Protein AF-A0A258C2M2-F1 (afdb_monomer_lite)

Foldseek 3Di:
DLLCQLPQKFKAFPVCRVVSSVVSSVVSVPDDLVVVLVSCDVAAEDEPPCNDDPDPDPYPPVGDMDMHHHHHYDHPVVSVVVNVLSVVLSVLVCCVPPPLPVPFDPVDPVSVVVSVVVVVVSVVSVVVVVVVVVVVSVVSVVVVVVD

Secondary structure (DSSP, 8-state):
-HHHHHHSEEEEEGGGHHHHHHHHHHHHHH--HHHHHHHIIIIIEEETT-----------TTS-EEEEE--EEE-HHHHHHHHHHHHHHHHHHHHHHHTHHHHS-TTSHHHHHHHHHHHHHHHHHHHHHHHHHHHHHHHHHHHTT--

Structure (mmCIF, N/CA/C/O backbone):
data_AF-A0A258C2M2-F1
#
_entry.id   AF-A0A258C2M2-F1
#
loop_
_atom_site.group_PDB
_atom_site.id
_atom_site.type_symbol
_atom_site.label_atom_id
_atom_site.label_alt_id
_atom_site.label_comp_id
_atom_site.label_asym_id
_atom_site.label_entity_id
_atom_site.label_seq_id
_atom_site.pdbx_PDB_ins_code
_atom_site.Cartn_x
_atom_site.Cartn_y
_atom_site.Cartn_z
_atom_site.occupancy
_atom_site.B_iso_or_equiv
_atom_site.auth_seq_id
_atom_site.auth_comp_id
_atom_site.auth_asym_id
_atom_site.auth_atom_id
_atom_site.pdbx_PDB_model_num
ATOM 1 N N . MET A 1 1 ? -1.028 0.069 -4.564 1.00 90.38 1 MET A N 1
ATOM 2 C CA . MET A 1 1 ? -0.014 -0.961 -4.207 1.00 90.38 1 MET A CA 1
ATOM 3 C C . MET A 1 1 ? 0.069 -2.144 -5.185 1.00 90.38 1 MET A C 1
ATOM 5 O O . MET A 1 1 ? 1.050 -2.166 -5.908 1.00 90.38 1 MET A O 1
ATOM 9 N N . LYS A 1 2 ? -0.885 -3.098 -5.274 1.00 93.62 2 LYS A N 1
ATOM 10 C CA . LYS A 1 2 ? -0.744 -4.306 -6.143 1.00 93.62 2 LYS A CA 1
ATOM 11 C C . LYS A 1 2 ? -0.315 -4.002 -7.590 1.00 93.62 2 LYS A C 1
ATOM 13 O O . LYS A 1 2 ? 0.662 -4.572 -8.061 1.00 93.62 2 LYS A O 1
ATOM 18 N N . ALA A 1 3 ? -0.970 -3.036 -8.240 1.00 91.81 3 ALA A N 1
ATOM 19 C CA . ALA A 1 3 ? -0.608 -2.576 -9.586 1.00 91.81 3 ALA A CA 1
ATOM 20 C C . ALA A 1 3 ? 0.836 -2.041 -9.694 1.00 91.81 3 ALA A C 1
ATOM 22 O O . ALA A 1 3 ? 1.481 -2.253 -10.712 1.00 91.81 3 ALA A O 1
ATOM 23 N N . ILE A 1 4 ? 1.366 -1.406 -8.640 1.00 92.88 4 ILE A N 1
ATOM 24 C CA . ILE A 1 4 ? 2.755 -0.921 -8.601 1.00 92.88 4 ILE A CA 1
ATOM 25 C C . ILE A 1 4 ? 3.713 -2.115 -8.615 1.00 92.88 4 ILE A C 1
ATOM 27 O O . ILE A 1 4 ? 4.555 -2.229 -9.498 1.00 92.88 4 ILE A O 1
ATOM 31 N N . VAL A 1 5 ? 3.543 -3.070 -7.695 1.00 92.88 5 VAL A N 1
ATOM 32 C CA . VAL A 1 5 ? 4.398 -4.271 -7.609 1.00 92.88 5 VAL A CA 1
ATOM 33 C C . VAL A 1 5 ? 4.355 -5.092 -8.913 1.00 92.88 5 VAL A C 1
ATOM 35 O O . VAL A 1 5 ? 5.397 -5.545 -9.397 1.00 92.88 5 VAL A O 1
ATOM 38 N N . ALA A 1 6 ? 3.180 -5.200 -9.539 1.00 92.75 6 ALA A N 1
ATOM 39 C CA . ALA A 1 6 ? 2.989 -5.910 -10.803 1.00 92.75 6 ALA A CA 1
ATOM 40 C C . ALA A 1 6 ? 3.587 -5.211 -12.043 1.00 92.75 6 ALA A C 1
ATOM 42 O O . ALA A 1 6 ? 3.854 -5.895 -13.031 1.00 92.75 6 ALA A O 1
ATOM 43 N N . HIS A 1 7 ? 3.756 -3.879 -12.043 1.00 90.50 7 HIS A N 1
ATOM 44 C CA . HIS A 1 7 ? 4.045 -3.107 -13.269 1.00 90.50 7 HIS A CA 1
ATOM 45 C C . HIS A 1 7 ? 5.255 -2.171 -13.218 1.00 90.50 7 HIS A C 1
ATOM 47 O O . HIS A 1 7 ? 5.649 -1.678 -14.272 1.00 90.50 7 HIS A O 1
ATOM 53 N N . HIS A 1 8 ? 5.858 -1.932 -12.053 1.00 89.44 8 HIS A N 1
ATOM 54 C CA . HIS A 1 8 ? 7.061 -1.098 -11.962 1.00 89.44 8 HIS A CA 1
ATOM 55 C C . HIS A 1 8 ? 8.282 -1.711 -12.660 1.00 89.44 8 HIS A C 1
ATOM 57 O O . HIS A 1 8 ? 9.219 -0.989 -12.966 1.00 89.44 8 HIS A O 1
ATOM 63 N N . GLU A 1 9 ? 8.306 -3.026 -12.893 1.00 89.81 9 GLU A N 1
ATOM 64 C CA . GLU A 1 9 ? 9.392 -3.692 -13.608 1.00 89.81 9 GLU A CA 1
ATOM 65 C C . GLU A 1 9 ? 8.860 -4.819 -14.496 1.00 89.81 9 GLU A C 1
ATOM 67 O O . GLU A 1 9 ? 8.048 -5.636 -14.059 1.00 89.81 9 GLU A O 1
ATOM 72 N N . ILE A 1 10 ? 9.340 -4.872 -15.738 1.00 89.25 10 ILE A N 1
ATOM 73 C CA . ILE A 1 10 ? 9.170 -5.985 -16.678 1.00 89.25 10 ILE A CA 1
ATOM 74 C C . ILE A 1 10 ? 10.525 -6.184 -17.373 1.00 89.25 10 ILE A C 1
ATOM 76 O O . ILE A 1 10 ? 11.139 -5.210 -17.800 1.00 89.25 10 ILE A O 1
ATOM 80 N N . SER A 1 11 ? 10.995 -7.428 -17.459 1.00 89.00 11 SER A N 1
ATOM 81 C CA . SER A 1 11 ? 12.281 -7.830 -18.052 1.00 89.00 11 SER A CA 1
ATOM 82 C C . SER A 1 11 ? 12.058 -9.147 -18.802 1.00 89.00 11 SER A C 1
ATOM 84 O O . SER A 1 11 ? 11.391 -10.027 -18.251 1.00 89.00 11 SER A O 1
ATOM 86 N N . GLY A 1 12 ? 12.552 -9.292 -20.035 1.00 87.62 12 GLY A N 1
ATOM 87 C CA . GLY A 1 12 ? 12.559 -10.581 -20.742 1.00 87.62 12 GLY A CA 1
ATOM 88 C C . GLY A 1 12 ? 12.488 -10.530 -22.279 1.00 87.62 12 GLY A C 1
ATOM 89 O O . GLY A 1 12 ? 12.383 -9.453 -22.873 1.00 87.62 12 GLY A O 1
ATOM 90 N N . PRO A 1 13 ? 12.520 -11.704 -22.941 1.00 88.94 13 PRO A N 1
ATOM 91 C CA . PRO A 1 13 ? 12.407 -11.837 -24.394 1.00 88.94 13 PRO A CA 1
ATOM 92 C C . PRO A 1 13 ? 11.092 -11.286 -24.952 1.00 88.94 13 PRO A C 1
ATOM 94 O O . PRO A 1 13 ? 10.017 -11.587 -24.427 1.00 88.94 13 PRO A O 1
ATOM 97 N N . ALA A 1 14 ? 11.161 -10.560 -26.071 1.00 86.75 14 ALA A N 1
ATOM 98 C CA . ALA A 1 14 ? 10.0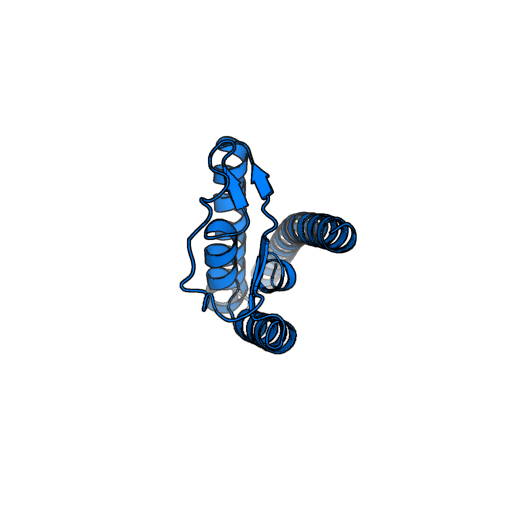42 -9.829 -26.676 1.00 86.75 14 ALA A CA 1
ATOM 99 C C . ALA A 1 14 ? 8.761 -10.666 -26.860 1.00 86.75 14 ALA A C 1
ATOM 101 O O . ALA A 1 14 ? 7.664 -10.204 -26.558 1.00 86.75 14 ALA A O 1
ATOM 102 N N . HIS A 1 15 ? 8.906 -11.924 -27.291 1.00 88.06 15 HIS A N 1
ATOM 103 C CA . HIS A 1 15 ? 7.800 -12.859 -27.531 1.00 88.06 15 HIS A CA 1
ATOM 104 C C . HIS A 1 15 ? 7.102 -13.360 -26.249 1.00 88.06 15 HIS A C 1
ATOM 106 O O . HIS A 1 15 ? 6.068 -14.015 -26.331 1.00 88.06 15 HIS A O 1
ATOM 112 N N . SER A 1 16 ? 7.677 -13.095 -25.071 1.00 90.19 16 SER A N 1
ATOM 113 C CA . SER A 1 16 ? 7.215 -13.595 -23.767 1.00 90.19 16 SER A CA 1
ATOM 114 C C . SER A 1 16 ? 6.762 -12.491 -22.802 1.00 90.19 16 SER A C 1
ATOM 116 O O . SER A 1 16 ? 6.139 -12.793 -21.784 1.00 90.19 16 SER A O 1
ATOM 118 N N . LEU A 1 17 ? 7.017 -11.214 -23.125 1.00 87.94 17 LEU A N 1
ATOM 119 C CA . LEU A 1 17 ? 6.741 -10.057 -22.257 1.00 87.94 17 LEU A CA 1
ATOM 120 C C . LEU A 1 17 ? 5.295 -10.002 -21.744 1.00 87.94 17 LEU A C 1
ATOM 122 O O . LEU A 1 17 ? 5.070 -9.667 -20.583 1.00 87.94 17 LEU A O 1
ATOM 126 N N . GLU A 1 18 ? 4.312 -10.341 -22.582 1.00 90.06 18 GLU A N 1
ATOM 127 C CA . GLU A 1 18 ? 2.899 -10.339 -22.184 1.00 90.06 18 GLU A CA 1
ATOM 128 C C . GLU A 1 18 ? 2.581 -11.449 -21.169 1.00 90.06 18 GLU A C 1
ATOM 130 O O . GLU A 1 18 ? 1.913 -11.188 -20.168 1.00 90.06 18 GLU A O 1
ATOM 135 N N . ALA A 1 19 ? 3.136 -12.651 -21.352 1.00 93.25 19 ALA A N 1
ATOM 136 C CA . ALA A 1 19 ? 2.995 -13.755 -20.403 1.00 93.25 19 ALA A CA 1
ATOM 137 C C . ALA A 1 19 ? 3.713 -13.460 -19.071 1.00 93.25 19 ALA A C 1
ATOM 139 O O . ALA A 1 19 ? 3.150 -13.689 -18.001 1.00 93.25 19 ALA A O 1
ATOM 140 N N . ILE A 1 20 ? 4.915 -12.871 -19.123 1.00 92.06 20 ILE A N 1
ATOM 141 C CA . ILE A 1 20 ? 5.658 -12.403 -17.940 1.00 92.06 20 ILE A CA 1
ATOM 142 C C . ILE A 1 20 ? 4.846 -11.337 -17.188 1.00 92.06 20 ILE A C 1
ATOM 144 O O . ILE A 1 20 ? 4.722 -11.388 -15.961 1.00 92.06 20 ILE A O 1
ATOM 148 N N . ARG A 1 21 ? 4.238 -10.388 -17.911 1.00 90.69 21 ARG A N 1
ATOM 149 C CA . ARG A 1 21 ? 3.369 -9.357 -17.329 1.00 90.69 21 ARG A CA 1
ATOM 150 C C . ARG A 1 21 ? 2.114 -9.959 -16.693 1.00 90.69 21 ARG A C 1
ATOM 152 O O . ARG A 1 21 ? 1.759 -9.543 -15.593 1.00 90.69 21 ARG A O 1
ATOM 159 N N . ALA A 1 22 ? 1.470 -10.932 -17.339 1.00 93.81 22 ALA A N 1
ATOM 160 C CA . ALA A 1 22 ? 0.313 -11.641 -16.791 1.00 93.81 22 ALA A CA 1
ATOM 161 C C . ALA A 1 22 ? 0.668 -12.380 -15.488 1.00 93.81 22 ALA A C 1
ATOM 163 O O . ALA A 1 22 ? 0.014 -12.166 -14.467 1.00 93.81 22 ALA A O 1
ATOM 164 N N . ALA A 1 23 ? 1.767 -13.141 -15.481 1.00 93.81 23 ALA A N 1
ATOM 165 C CA . ALA A 1 23 ? 2.256 -13.836 -14.291 1.00 93.81 23 ALA A CA 1
ATOM 166 C C . ALA A 1 23 ? 2.582 -12.871 -13.132 1.00 93.81 23 ALA A C 1
ATOM 168 O O . ALA A 1 23 ? 2.251 -13.156 -11.982 1.00 93.81 23 ALA A O 1
ATOM 169 N N . ARG A 1 24 ? 3.159 -11.689 -13.410 1.00 93.19 24 ARG A N 1
ATOM 170 C CA . ARG A 1 24 ? 3.402 -10.655 -12.381 1.00 93.19 24 ARG A CA 1
ATOM 171 C C . ARG A 1 24 ? 2.120 -10.013 -11.836 1.00 93.19 24 ARG A C 1
ATOM 173 O O . ARG A 1 24 ? 2.110 -9.607 -10.673 1.00 93.19 24 ARG A O 1
ATOM 180 N N . ILE A 1 25 ? 1.046 -9.925 -12.628 1.00 94.12 25 ILE A N 1
ATOM 181 C CA . ILE A 1 25 ? -0.280 -9.504 -12.136 1.00 94.12 25 ILE A CA 1
ATOM 182 C C . ILE A 1 25 ? -0.838 -10.559 -11.178 1.00 94.12 25 ILE A C 1
ATOM 184 O O . ILE A 1 25 ? -1.283 -10.207 -10.087 1.00 94.12 25 ILE A O 1
ATOM 188 N N . GLU A 1 26 ? -0.798 -11.835 -11.564 1.00 94.94 26 GLU A N 1
ATOM 189 C CA . GLU A 1 26 ? -1.333 -12.944 -10.770 1.00 94.94 26 GLU A CA 1
ATOM 190 C C . GLU A 1 26 ? -0.556 -13.143 -9.457 1.00 94.94 26 GLU A C 1
ATOM 192 O O . GLU A 1 26 ? -1.158 -13.209 -8.381 1.00 94.94 26 GLU A O 1
ATOM 197 N N . ASP A 1 27 ? 0.780 -13.111 -9.504 1.00 93.56 27 ASP A N 1
ATOM 198 C CA . ASP A 1 27 ? 1.633 -13.166 -8.314 1.00 93.56 27 ASP A CA 1
ATOM 199 C C . ASP A 1 27 ? 1.256 -12.063 -7.309 1.00 93.56 27 ASP A C 1
ATOM 201 O O . ASP A 1 27 ? 0.905 -12.358 -6.160 1.00 93.56 27 ASP A O 1
ATOM 205 N N . ALA A 1 28 ? 1.210 -10.804 -7.761 1.00 94.12 28 ALA A N 1
ATOM 206 C CA . ALA A 1 28 ? 0.811 -9.660 -6.943 1.00 94.12 28 ALA A CA 1
ATOM 207 C C . ALA A 1 28 ? -0.661 -9.726 -6.486 1.00 94.12 28 ALA A C 1
ATOM 209 O O . ALA A 1 28 ? -1.001 -9.203 -5.419 1.00 94.12 28 ALA A O 1
ATOM 210 N N . ALA A 1 29 ? -1.546 -10.379 -7.248 1.00 93.69 29 ALA A N 1
ATOM 211 C CA . ALA A 1 29 ? -2.938 -10.600 -6.866 1.00 93.69 29 ALA A CA 1
ATOM 212 C C . ALA A 1 29 ? -3.064 -11.548 -5.663 1.00 93.69 29 ALA A C 1
ATOM 214 O O . ALA A 1 29 ? -3.902 -11.290 -4.796 1.00 93.69 29 ALA A O 1
ATOM 215 N N . THR A 1 30 ? -2.203 -12.564 -5.542 1.00 94.62 30 THR A N 1
ATOM 216 C CA . THR A 1 30 ? -2.215 -13.509 -4.404 1.00 94.62 30 THR A CA 1
ATOM 217 C C . THR A 1 30 ? -1.569 -12.970 -3.121 1.00 94.62 30 THR A C 1
ATOM 219 O O . THR A 1 30 ? -1.871 -13.460 -2.033 1.00 94.62 30 THR A O 1
ATOM 222 N N . LYS A 1 31 ? -0.687 -11.963 -3.201 1.00 95.00 31 LYS A N 1
ATOM 223 C CA . LYS A 1 31 ? 0.103 -11.515 -2.039 1.00 95.00 31 LYS A CA 1
ATOM 224 C C . LYS A 1 31 ? -0.709 -10.793 -0.958 1.00 95.00 31 LYS A C 1
ATOM 226 O O . LYS A 1 31 ? -1.643 -10.032 -1.234 1.00 95.00 31 LYS A O 1
ATOM 231 N N . THR A 1 32 ? -0.266 -10.984 0.289 1.00 94.88 32 THR A N 1
ATOM 232 C CA . THR A 1 32 ? -0.726 -10.224 1.463 1.00 94.88 32 THR A CA 1
ATOM 233 C C . THR A 1 32 ? -0.203 -8.785 1.435 1.00 94.88 32 THR A C 1
ATOM 235 O O . THR A 1 32 ? 0.805 -8.498 0.787 1.00 94.88 32 THR A O 1
ATOM 238 N N . LEU A 1 33 ? -0.835 -7.883 2.194 1.00 93.56 33 LEU A N 1
ATOM 239 C CA . LEU A 1 33 ? -0.379 -6.494 2.314 1.00 93.56 33 LEU A CA 1
ATOM 240 C C . LEU A 1 33 ? 1.072 -6.395 2.824 1.00 93.56 33 LEU A C 1
ATOM 242 O O . LEU A 1 33 ? 1.855 -5.642 2.258 1.00 93.56 33 LEU A O 1
ATOM 246 N N . GLY A 1 34 ? 1.454 -7.194 3.827 1.00 94.88 34 GLY A N 1
ATOM 247 C CA . GLY A 1 34 ? 2.825 -7.204 4.355 1.00 94.88 34 GLY A CA 1
ATOM 248 C C . GLY A 1 34 ? 3.860 -7.665 3.325 1.00 94.88 34 GLY A C 1
ATOM 249 O O . GLY A 1 34 ? 4.919 -7.054 3.196 1.00 94.88 34 GLY A O 1
ATOM 250 N N . THR A 1 35 ? 3.530 -8.688 2.531 1.00 95.50 35 THR A N 1
ATOM 251 C CA . THR A 1 35 ? 4.382 -9.151 1.423 1.00 95.50 35 THR A CA 1
ATOM 252 C C . THR A 1 35 ? 4.546 -8.066 0.355 1.00 95.50 35 THR A C 1
ATOM 254 O O . THR A 1 35 ? 5.662 -7.817 -0.094 1.00 95.50 35 THR A O 1
ATO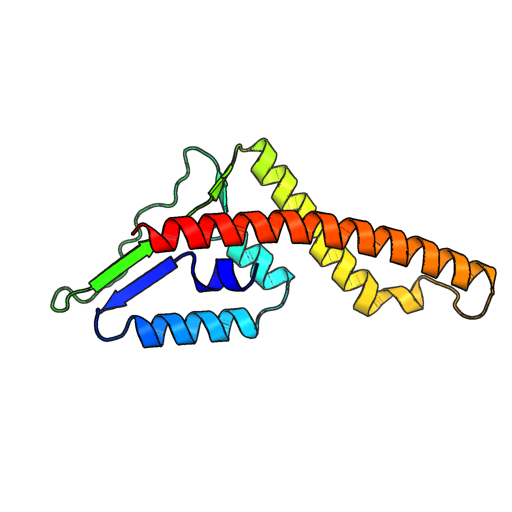M 257 N N . LEU A 1 36 ? 3.456 -7.382 -0.008 1.00 95.31 36 LEU A N 1
ATOM 258 C CA . LEU A 1 36 ? 3.473 -6.303 -0.998 1.00 95.31 36 LEU A CA 1
ATOM 259 C C . LEU A 1 36 ? 4.262 -5.081 -0.518 1.00 95.31 36 LEU A C 1
ATOM 261 O O . LEU A 1 36 ? 4.975 -4.494 -1.322 1.00 95.31 36 LEU A O 1
ATOM 265 N N . VAL A 1 37 ? 4.182 -4.716 0.768 1.00 94.94 37 VAL A N 1
ATOM 266 C CA . VAL A 1 37 ? 5.024 -3.662 1.367 1.00 94.94 37 VAL A CA 1
ATOM 267 C C . VAL A 1 37 ? 6.505 -4.049 1.292 1.00 94.94 37 VAL A C 1
ATOM 269 O O . VAL A 1 37 ? 7.324 -3.230 0.884 1.00 94.94 37 VAL A O 1
ATOM 272 N N . GLY A 1 38 ? 6.850 -5.305 1.597 1.00 93.81 38 GLY A N 1
ATOM 273 C CA . GLY A 1 38 ? 8.218 -5.813 1.442 1.00 93.81 38 GLY A CA 1
ATOM 274 C C . GLY A 1 38 ? 8.727 -5.742 -0.003 1.00 93.81 38 GLY A C 1
ATOM 275 O O . GLY A 1 38 ? 9.830 -5.259 -0.241 1.00 93.81 38 GLY A O 1
ATOM 276 N N . GLN A 1 39 ? 7.910 -6.152 -0.979 1.00 92.88 39 GLN A N 1
ATOM 277 C CA . GLN A 1 39 ? 8.241 -6.034 -2.406 1.00 92.88 39 GLN A CA 1
ATOM 278 C C . GLN A 1 39 ? 8.362 -4.565 -2.853 1.00 92.88 39 GLN A C 1
ATOM 280 O O . GLN A 1 39 ? 9.263 -4.232 -3.614 1.00 92.88 39 GLN A O 1
ATOM 285 N N . LEU A 1 40 ? 7.503 -3.672 -2.350 1.00 93.25 40 LEU A N 1
ATOM 286 C CA . LEU A 1 40 ? 7.488 -2.247 -2.699 1.00 93.25 40 LEU A CA 1
ATOM 287 C C . LEU A 1 40 ? 8.813 -1.550 -2.343 1.00 93.25 40 LEU A C 1
ATOM 289 O O . LEU A 1 40 ? 9.372 -0.856 -3.188 1.00 93.25 40 LEU A O 1
ATOM 293 N N . PHE A 1 41 ? 9.338 -1.777 -1.135 1.00 91.88 41 PHE A N 1
ATOM 294 C CA . PHE A 1 41 ? 10.647 -1.257 -0.702 1.00 91.88 41 PHE A CA 1
ATOM 295 C C . PHE A 1 41 ? 11.843 -2.083 -1.208 1.00 91.88 41 PHE A C 1
ATOM 297 O O . PHE A 1 41 ? 12.973 -1.613 -1.168 1.00 91.88 41 PHE A O 1
ATOM 304 N N . GLY A 1 42 ? 11.616 -3.308 -1.690 1.00 88.12 42 GLY A N 1
ATOM 305 C CA . GLY A 1 42 ? 12.663 -4.156 -2.264 1.00 88.12 42 GLY A CA 1
ATOM 306 C C . GLY A 1 42 ? 13.002 -3.862 -3.731 1.00 88.12 42 GLY A C 1
ATOM 307 O O . GLY A 1 42 ? 14.009 -4.377 -4.218 1.00 88.12 42 GLY A O 1
ATOM 308 N N . SER A 1 43 ? 12.175 -3.091 -4.451 1.00 86.31 43 SER A N 1
ATOM 309 C CA . SER A 1 43 ? 12.400 -2.822 -5.882 1.00 86.31 43 SER A CA 1
ATOM 310 C C . SER A 1 43 ? 11.797 -1.532 -6.459 1.00 86.31 43 SER A C 1
ATOM 312 O O . SER A 1 43 ? 12.319 -1.050 -7.464 1.00 86.31 43 SER A O 1
ATOM 314 N N . TYR A 1 44 ? 10.729 -0.964 -5.882 1.00 89.75 44 TYR A N 1
ATOM 315 C CA . TYR A 1 44 ? 10.082 0.246 -6.419 1.00 89.75 44 TYR A CA 1
ATOM 316 C C . TYR A 1 44 ? 10.516 1.528 -5.705 1.00 89.75 44 TYR A C 1
ATOM 318 O O . TYR A 1 44 ? 10.930 2.474 -6.369 1.00 89.75 44 TYR A O 1
ATOM 326 N N . VAL A 1 45 ? 10.412 1.578 -4.375 1.00 91.31 45 VAL A N 1
ATOM 327 C CA . VAL A 1 45 ? 10.818 2.749 -3.584 1.00 91.31 45 VAL A CA 1
ATOM 328 C C . VAL A 1 45 ? 12.293 2.624 -3.234 1.00 91.31 45 VAL A C 1
ATOM 330 O O . VAL A 1 45 ? 12.698 1.626 -2.642 1.00 91.31 45 VAL A O 1
ATOM 333 N N . VAL A 1 46 ? 13.081 3.641 -3.572 1.00 90.81 46 VAL A N 1
ATOM 334 C CA . VAL A 1 46 ? 14.526 3.706 -3.312 1.00 90.81 46 VAL A CA 1
ATOM 335 C C . VAL A 1 46 ? 14.890 5.024 -2.633 1.00 90.81 46 VAL A C 1
ATOM 337 O O . VAL A 1 46 ? 14.124 5.986 -2.668 1.00 90.81 46 VAL A O 1
ATOM 340 N N . THR A 1 47 ? 16.061 5.086 -2.004 1.00 90.00 47 THR A N 1
ATOM 341 C CA . THR A 1 47 ? 16.624 6.355 -1.526 1.00 90.00 47 THR A CA 1
ATOM 342 C C . THR A 1 47 ? 17.353 7.086 -2.651 1.00 90.00 47 THR A C 1
ATOM 344 O O . THR A 1 47 ? 17.975 6.447 -3.502 1.00 90.00 47 THR A O 1
ATOM 347 N N . ASP A 1 48 ? 17.341 8.418 -2.621 1.00 83.50 48 ASP A N 1
ATOM 348 C CA . ASP A 1 48 ? 18.132 9.259 -3.527 1.00 83.50 48 ASP A CA 1
ATOM 349 C C . ASP A 1 48 ? 19.602 8.805 -3.602 1.00 83.50 48 ASP A C 1
ATOM 351 O O . ASP A 1 48 ? 20.220 8.451 -2.597 1.00 83.50 48 ASP A O 1
ATOM 355 N N . GLY A 1 49 ? 20.160 8.781 -4.816 1.00 66.81 49 GLY A N 1
ATOM 356 C CA . GLY A 1 49 ? 21.514 8.279 -5.083 1.00 66.81 49 GLY A CA 1
ATOM 357 C C . GLY A 1 49 ? 21.659 6.750 -5.112 1.00 66.81 49 GLY A C 1
ATOM 358 O O . GLY A 1 49 ? 22.678 6.267 -5.591 1.00 66.81 49 GLY A O 1
ATOM 359 N N . ASN A 1 50 ? 20.646 5.987 -4.682 1.00 65.88 50 ASN A N 1
ATOM 360 C CA . ASN A 1 50 ? 20.627 4.519 -4.703 1.00 65.88 50 ASN A CA 1
ATOM 361 C C . ASN A 1 50 ? 19.567 3.979 -5.687 1.00 65.88 50 ASN A C 1
ATOM 363 O O . ASN A 1 50 ? 18.827 3.040 -5.378 1.00 65.88 50 ASN A O 1
ATOM 367 N N . GLY A 1 51 ? 19.476 4.601 -6.870 1.00 58.09 51 GLY A N 1
ATOM 368 C CA . GLY A 1 51 ? 18.731 4.046 -8.004 1.00 58.09 51 GLY A CA 1
ATOM 369 C C . GLY A 1 51 ? 19.296 2.667 -8.330 1.00 58.09 51 GLY A C 1
ATOM 370 O O . GLY A 1 51 ? 20.505 2.528 -8.504 1.00 58.09 51 GLY A O 1
ATOM 371 N N . GLY A 1 52 ? 18.443 1.643 -8.298 1.00 56.72 52 GLY A N 1
ATOM 372 C CA . GLY A 1 52 ? 18.905 0.261 -8.173 1.00 56.72 52 GLY A CA 1
ATOM 373 C C . GLY A 1 52 ? 19.722 -0.181 -9.382 1.00 56.72 52 GLY A C 1
ATOM 374 O O . GLY A 1 52 ? 19.239 -0.039 -10.506 1.00 56.72 52 GLY A O 1
ATOM 375 N N . GLU A 1 53 ? 20.911 -0.742 -9.125 1.00 55.22 53 GLU A N 1
ATOM 376 C CA . GLU A 1 53 ? 21.866 -1.199 -10.142 1.00 55.22 53 GLU A CA 1
ATOM 377 C C . GLU A 1 53 ? 21.178 -1.928 -11.308 1.00 55.22 53 GLU A C 1
ATOM 379 O O . GLU A 1 53 ? 20.213 -2.693 -11.129 1.00 55.22 53 GLU A O 1
ATOM 384 N N . GLU A 1 54 ? 21.696 -1.704 -12.517 1.00 56.44 54 GLU A N 1
ATOM 385 C CA . GLU A 1 54 ? 21.328 -2.492 -13.686 1.00 56.44 54 GLU A CA 1
ATOM 386 C C . GLU A 1 54 ? 21.818 -3.924 -13.475 1.00 56.44 54 GLU A C 1
ATOM 388 O O . GLU A 1 54 ? 22.938 -4.283 -13.826 1.00 56.44 54 GLU A O 1
ATOM 393 N N . ARG A 1 55 ? 20.964 -4.749 -12.861 1.00 57.56 55 ARG A N 1
ATOM 394 C CA . ARG A 1 55 ? 21.176 -6.192 -12.786 1.00 57.56 55 ARG A CA 1
ATOM 395 C C . ARG A 1 55 ? 21.371 -6.706 -14.199 1.00 57.56 55 ARG A C 1
ATOM 397 O O . ARG A 1 55 ? 20.481 -6.531 -15.032 1.00 57.56 55 ARG A O 1
ATOM 404 N N . ASP A 1 56 ? 22.482 -7.371 -14.453 1.00 51.78 56 ASP A N 1
ATOM 405 C CA . ASP A 1 56 ? 22.548 -8.278 -15.585 1.00 51.78 56 ASP A CA 1
ATOM 406 C C . ASP A 1 56 ? 21.647 -9.467 -15.208 1.00 51.78 56 ASP A C 1
ATOM 408 O O . ASP A 1 56 ? 21.954 -10.227 -14.289 1.00 51.78 56 ASP A O 1
ATOM 412 N N . ASP A 1 57 ? 20.455 -9.536 -15.808 1.00 57.78 57 ASP A N 1
ATOM 413 C CA . ASP A 1 57 ? 19.680 -10.780 -15.794 1.00 57.78 57 ASP A CA 1
ATOM 414 C C . ASP A 1 57 ? 20.326 -11.657 -16.880 1.00 57.78 57 ASP A C 1
ATOM 416 O O . ASP A 1 57 ? 20.672 -11.116 -17.930 1.00 57.78 57 ASP A O 1
ATOM 420 N N . ASP A 1 58 ? 20.426 -12.979 -16.690 1.00 58.78 58 ASP A N 1
ATOM 421 C CA . ASP A 1 58 ? 20.882 -13.931 -17.725 1.00 58.78 58 ASP A CA 1
ATOM 422 C C . ASP A 1 58 ? 19.876 -14.008 -18.905 1.00 58.78 58 ASP A C 1
ATOM 424 O O . ASP A 1 58 ? 19.165 -14.996 -19.113 1.00 58.78 58 ASP A O 1
ATOM 428 N N . LEU A 1 59 ? 19.771 -12.923 -19.674 1.00 64.19 59 LEU A N 1
ATOM 429 C CA . LEU A 1 59 ? 18.932 -12.790 -20.857 1.00 64.19 59 LEU A CA 1
ATOM 430 C C . LEU A 1 59 ? 19.637 -13.472 -22.039 1.00 64.19 59 LEU A C 1
ATOM 432 O O . LEU A 1 59 ? 20.768 -13.105 -22.364 1.00 64.19 59 LEU A O 1
ATOM 436 N N . PRO A 1 60 ? 19.001 -14.443 -22.724 1.00 64.94 60 PRO A N 1
ATOM 437 C CA . PRO A 1 60 ? 19.634 -15.140 -23.839 1.00 64.94 60 PRO A CA 1
ATOM 438 C C . PRO A 1 60 ? 20.024 -14.178 -24.969 1.00 64.94 60 PRO A C 1
ATOM 440 O O . PRO A 1 60 ? 19.158 -13.661 -25.672 1.00 64.94 60 PRO A O 1
ATOM 443 N N . GLY A 1 61 ? 21.330 -13.982 -25.184 1.00 66.06 61 GLY A N 1
ATOM 444 C CA . GLY A 1 61 ? 21.874 -13.033 -26.171 1.00 66.06 61 GLY A CA 1
ATOM 445 C C . GLY A 1 61 ? 21.537 -13.322 -27.644 1.00 66.06 61 GLY A C 1
ATOM 446 O O . GLY A 1 61 ? 21.837 -12.504 -28.508 1.00 66.06 61 GLY A O 1
ATOM 447 N N . ASP A 1 62 ? 20.902 -14.459 -27.938 1.00 81.31 62 ASP A N 1
ATOM 448 C CA . ASP A 1 62 ? 20.305 -14.792 -29.240 1.00 81.31 62 ASP A CA 1
ATOM 449 C C . ASP A 1 62 ? 18.968 -14.060 -29.489 1.00 81.31 62 ASP A C 1
ATOM 451 O O . ASP A 1 62 ? 18.564 -13.887 -30.639 1.00 81.31 62 ASP A O 1
ATOM 455 N N . VAL A 1 63 ? 18.264 -13.629 -28.433 1.00 82.75 63 VAL A N 1
ATOM 456 C CA . VAL A 1 63 ? 16.861 -13.200 -28.514 1.00 82.75 63 VAL A CA 1
ATOM 457 C C . VAL A 1 63 ? 16.680 -11.752 -28.068 1.00 82.75 63 VAL A C 1
ATOM 459 O O . VAL A 1 63 ? 17.026 -11.376 -26.947 1.00 82.75 63 VAL A O 1
ATOM 462 N N . ILE A 1 64 ? 16.034 -10.951 -28.927 1.00 84.94 64 ILE A N 1
ATOM 463 C CA . ILE A 1 64 ? 15.646 -9.566 -28.625 1.00 84.94 64 ILE A CA 1
ATOM 464 C C . ILE A 1 64 ? 14.859 -9.539 -27.311 1.00 84.94 64 ILE A C 1
ATOM 466 O O . ILE A 1 64 ? 13.747 -10.070 -27.219 1.00 84.94 64 ILE A O 1
ATOM 470 N N . SER A 1 65 ? 15.454 -8.907 -26.307 1.00 85.75 65 SER A N 1
ATOM 471 C CA . SER A 1 65 ? 14.933 -8.806 -24.949 1.00 85.75 65 SER A CA 1
ATOM 472 C C . SER A 1 65 ? 14.781 -7.341 -24.567 1.00 85.75 65 SER A C 1
ATOM 474 O O . SER A 1 65 ? 15.582 -6.500 -24.969 1.00 85.75 65 SER A O 1
ATOM 476 N N . PHE A 1 66 ? 13.738 -7.036 -23.802 1.00 84.25 66 PHE A N 1
ATOM 477 C CA . PHE A 1 66 ? 13.439 -5.687 -23.334 1.00 84.25 66 PHE A CA 1
ATOM 478 C C . PHE A 1 66 ? 13.399 -5.664 -21.811 1.00 84.25 66 PHE A C 1
ATOM 480 O O . PHE A 1 66 ? 12.945 -6.620 -21.178 1.00 84.25 66 PHE A O 1
ATOM 487 N N . ARG A 1 67 ? 13.800 -4.531 -21.231 1.00 85.06 67 ARG A N 1
ATOM 488 C CA . ARG A 1 67 ? 13.553 -4.211 -19.829 1.00 85.06 67 ARG A CA 1
ATOM 489 C C . ARG A 1 67 ? 12.966 -2.813 -19.710 1.00 85.06 67 ARG A C 1
ATOM 491 O O . ARG A 1 67 ? 13.428 -1.875 -20.351 1.00 85.06 67 ARG A O 1
ATOM 498 N N . THR A 1 68 ? 11.983 -2.674 -18.833 1.00 86.56 68 THR A N 1
ATOM 499 C CA . THR A 1 68 ? 11.457 -1.391 -18.370 1.00 86.56 68 THR A CA 1
ATOM 500 C C . THR A 1 68 ? 11.392 -1.448 -16.852 1.00 86.56 68 THR A C 1
ATOM 502 O O . THR A 1 68 ? 10.746 -2.343 -16.306 1.00 86.56 68 THR A O 1
ATOM 505 N N . ARG A 1 69 ? 12.045 -0.504 -16.167 1.00 88.12 69 ARG A N 1
ATOM 506 C CA . ARG A 1 69 ? 11.958 -0.322 -14.712 1.00 88.12 69 ARG A CA 1
ATOM 507 C C . ARG A 1 69 ? 11.593 1.132 -14.411 1.00 88.12 69 ARG A C 1
ATOM 509 O O . ARG A 1 69 ? 12.188 2.049 -14.963 1.00 88.12 69 ARG A O 1
ATOM 516 N N . VAL A 1 70 ? 10.623 1.327 -13.527 1.00 88.94 70 VAL A N 1
ATOM 517 C CA . VAL A 1 70 ? 10.204 2.611 -12.957 1.00 88.94 70 VAL A CA 1
ATOM 518 C C . VAL A 1 70 ? 10.443 2.526 -11.453 1.00 88.94 70 VAL A C 1
ATOM 520 O O . VAL A 1 70 ? 10.058 1.540 -10.828 1.00 88.94 70 VAL A O 1
ATOM 523 N N . GLN A 1 71 ? 11.066 3.542 -10.863 1.00 90.25 71 GLN A N 1
ATOM 524 C CA . GLN A 1 71 ? 11.309 3.622 -9.420 1.00 90.25 71 GLN A CA 1
ATOM 525 C C . GLN A 1 71 ? 10.844 4.973 -8.874 1.00 90.25 71 GLN A C 1
ATOM 527 O O . GLN A 1 71 ? 10.750 5.954 -9.613 1.00 90.25 71 GLN A O 1
ATOM 532 N N . LEU A 1 72 ? 10.551 5.010 -7.577 1.00 90.12 72 LEU A N 1
ATOM 533 C CA . LEU A 1 72 ? 10.277 6.222 -6.820 1.00 90.12 72 LEU A CA 1
ATOM 534 C C . LEU A 1 72 ? 11.455 6.488 -5.881 1.00 90.12 72 LEU A C 1
ATOM 536 O O . LEU A 1 72 ? 11.584 5.830 -4.848 1.00 90.12 72 LEU A O 1
ATOM 540 N N . SER A 1 73 ? 12.298 7.452 -6.242 1.00 91.38 73 SER A N 1
ATOM 541 C CA . SER A 1 73 ? 13.333 7.970 -5.346 1.00 91.38 73 SER A CA 1
ATOM 542 C C . SER A 1 73 ? 12.710 8.870 -4.281 1.00 91.38 73 SER A C 1
ATOM 544 O O . SER A 1 73 ? 11.847 9.696 -4.589 1.00 91.38 73 SER A O 1
ATOM 546 N N . LEU A 1 74 ? 13.139 8.696 -3.035 1.00 92.06 74 LEU A N 1
ATOM 547 C CA . LEU A 1 74 ? 12.768 9.517 -1.886 1.00 92.06 74 LEU A CA 1
ATOM 548 C C . LEU A 1 74 ? 14.021 9.937 -1.111 1.00 92.06 74 LEU A C 1
ATOM 550 O O . LEU A 1 74 ? 15.024 9.215 -1.089 1.00 92.06 74 LEU A O 1
ATOM 554 N N . SER A 1 75 ? 13.918 11.035 -0.360 1.00 94.19 75 SER A N 1
ATOM 555 C CA . SER A 1 75 ? 14.938 11.370 0.634 1.00 94.19 75 SER A CA 1
ATOM 556 C C . SER A 1 75 ? 15.049 10.248 1.675 1.00 94.19 75 SER A C 1
ATOM 558 O O . SER A 1 75 ? 14.076 9.543 1.958 1.00 94.19 75 SER A O 1
ATOM 560 N N . ALA A 1 76 ? 16.214 10.090 2.308 1.00 92.44 76 ALA A N 1
ATOM 561 C CA . ALA A 1 76 ? 16.392 9.085 3.362 1.00 92.44 76 ALA A CA 1
ATOM 562 C C . ALA A 1 76 ? 15.395 9.257 4.534 1.00 92.44 76 ALA A C 1
ATOM 564 O O . ALA A 1 76 ? 15.005 8.275 5.167 1.00 92.44 76 ALA A O 1
ATOM 565 N N . GLN A 1 77 ? 14.942 10.491 4.793 1.00 94.25 77 GLN A N 1
ATOM 566 C CA . GLN A 1 77 ? 13.923 10.798 5.799 1.00 94.25 77 GLN A CA 1
ATOM 567 C C . GLN A 1 77 ? 12.525 10.347 5.352 1.00 94.25 77 GLN A C 1
ATOM 569 O O . GLN A 1 77 ? 11.823 9.685 6.118 1.00 94.25 77 GLN A O 1
ATOM 574 N N . ASP A 1 78 ? 12.129 10.660 4.117 1.00 93.75 78 ASP A N 1
ATOM 575 C CA . ASP A 1 78 ? 10.810 10.309 3.575 1.00 93.75 78 ASP A CA 1
ATOM 576 C C . ASP A 1 78 ? 10.679 8.806 3.307 1.00 93.75 78 ASP A C 1
ATOM 578 O O . ASP A 1 78 ? 9.611 8.228 3.525 1.00 93.75 78 ASP A O 1
ATOM 582 N N . TYR A 1 79 ? 11.777 8.154 2.915 1.00 92.94 79 TYR A N 1
ATOM 583 C CA . TYR A 1 79 ? 11.888 6.701 2.826 1.00 92.94 79 TYR A CA 1
ATOM 584 C C . TYR A 1 79 ? 11.617 6.053 4.190 1.00 92.94 79 TYR A C 1
ATOM 586 O O . TYR A 1 79 ? 10.700 5.240 4.318 1.00 92.94 79 TYR A O 1
ATOM 594 N N . ALA A 1 80 ? 12.368 6.447 5.228 1.00 94.25 80 ALA A N 1
ATOM 595 C CA . ALA A 1 80 ? 12.244 5.870 6.567 1.00 94.25 80 ALA A CA 1
ATOM 596 C C . ALA A 1 80 ? 10.858 6.127 7.181 1.00 94.25 80 ALA A C 1
ATOM 598 O O . ALA A 1 80 ? 10.261 5.218 7.763 1.00 94.25 80 ALA A O 1
ATOM 599 N N . LYS A 1 81 ? 10.314 7.337 6.991 1.00 94.62 81 LYS A N 1
ATOM 600 C CA . LYS A 1 81 ? 8.942 7.673 7.381 1.00 94.62 81 LYS A CA 1
ATOM 601 C C . LYS A 1 81 ? 7.932 6.771 6.669 1.00 94.62 81 LYS A C 1
ATOM 603 O O . LYS A 1 81 ? 7.147 6.107 7.335 1.00 94.62 81 LYS A O 1
ATOM 608 N N . THR A 1 82 ? 7.975 6.688 5.339 1.00 93.44 82 THR A N 1
ATOM 609 C CA . THR A 1 82 ? 6.979 5.909 4.587 1.00 93.44 82 THR A CA 1
ATOM 610 C C . THR A 1 82 ? 7.091 4.405 4.868 1.00 93.44 82 THR A C 1
ATOM 612 O O . THR A 1 82 ? 6.092 3.686 4.835 1.00 93.44 82 THR A O 1
ATOM 615 N N . GLN A 1 83 ? 8.291 3.910 5.193 1.00 93.88 83 GLN A N 1
ATOM 616 C CA . GLN A 1 83 ? 8.496 2.530 5.635 1.00 93.88 83 GLN A CA 1
ATOM 617 C C . GLN A 1 83 ? 7.846 2.258 7.001 1.00 93.88 83 GLN A C 1
ATOM 619 O O . GLN A 1 83 ? 7.272 1.183 7.193 1.00 93.88 83 GLN A O 1
ATOM 624 N N . ALA A 1 84 ? 7.885 3.222 7.927 1.00 94.81 84 ALA A N 1
ATOM 625 C CA . ALA A 1 84 ? 7.137 3.151 9.180 1.00 94.81 84 ALA A CA 1
ATOM 626 C C . ALA A 1 84 ? 5.621 3.222 8.926 1.00 94.81 84 ALA A C 1
ATOM 628 O O . ALA A 1 84 ? 4.908 2.302 9.315 1.00 94.81 84 ALA A O 1
ATOM 629 N N . ASP A 1 85 ? 5.148 4.229 8.185 1.00 93.56 85 ASP A N 1
ATOM 630 C CA . ASP A 1 85 ? 3.731 4.449 7.854 1.00 93.56 85 ASP A CA 1
ATOM 631 C C . ASP A 1 85 ? 3.070 3.193 7.238 1.00 93.56 85 ASP A C 1
ATOM 633 O O . ASP A 1 85 ? 2.000 2.752 7.666 1.00 93.56 85 ASP A O 1
ATOM 637 N N . LEU A 1 86 ? 3.731 2.542 6.272 1.00 94.25 86 LEU A N 1
ATOM 638 C CA . LEU A 1 86 ? 3.206 1.328 5.633 1.00 94.25 86 LEU A CA 1
ATOM 639 C C . LEU A 1 86 ? 3.334 0.063 6.503 1.00 94.25 86 LEU A C 1
ATOM 641 O O . LEU A 1 86 ? 2.525 -0.858 6.357 1.00 94.25 86 LEU A O 1
ATOM 645 N N . LYS A 1 87 ? 4.292 0.005 7.436 1.00 94.44 87 LYS A N 1
ATOM 646 C CA . LYS A 1 87 ? 4.363 -1.051 8.464 1.00 94.44 87 LYS A CA 1
ATOM 647 C C . LYS A 1 87 ? 3.247 -0.889 9.504 1.00 94.44 87 LYS A C 1
ATOM 649 O O . LYS A 1 87 ? 2.676 -1.885 9.958 1.00 94.44 87 LYS A O 1
ATOM 654 N N . ASP A 1 88 ? 2.900 0.346 9.836 1.00 94.50 88 ASP A N 1
ATOM 655 C CA . ASP A 1 88 ? 1.774 0.686 10.700 1.00 94.50 88 ASP A CA 1
ATOM 656 C C . ASP A 1 88 ? 0.440 0.294 10.053 1.00 94.50 88 ASP A C 1
ATOM 658 O O . ASP A 1 88 ? -0.386 -0.336 10.707 1.00 94.50 88 ASP A O 1
ATOM 662 N N . LEU A 1 89 ? 0.261 0.532 8.748 1.00 95.31 89 LEU A N 1
ATOM 663 C CA . LEU A 1 89 ? -0.912 0.063 7.998 1.00 95.31 89 LEU A CA 1
ATOM 664 C C . LEU A 1 89 ? -1.045 -1.477 7.999 1.00 95.31 89 LEU A C 1
ATOM 666 O O . LEU A 1 89 ? -2.151 -2.007 8.129 1.00 95.31 89 LEU A O 1
ATOM 670 N N . VAL A 1 90 ? 0.068 -2.215 7.890 1.00 95.38 90 VAL A N 1
ATOM 671 C CA . VAL A 1 90 ? 0.075 -3.689 8.015 1.00 95.38 90 VAL A CA 1
ATOM 672 C C . VAL A 1 90 ? -0.314 -4.125 9.428 1.00 95.38 90 VAL A C 1
ATOM 674 O O . VAL A 1 90 ? -1.107 -5.056 9.584 1.00 95.38 90 VAL A O 1
ATOM 677 N N . SER A 1 91 ? 0.203 -3.440 10.448 1.00 95.69 91 SER A N 1
ATOM 678 C CA . SER A 1 91 ? -0.130 -3.692 11.854 1.00 95.69 91 SER A CA 1
ATOM 679 C C . SER A 1 91 ? -1.615 -3.433 12.123 1.00 95.69 91 SER A C 1
ATOM 681 O O . SER A 1 91 ? -2.297 -4.306 12.650 1.00 95.69 91 SER A O 1
ATOM 683 N N . LEU A 1 92 ? -2.147 -2.303 11.646 1.00 95.75 92 LEU A N 1
ATOM 684 C CA . LEU A 1 92 ? -3.558 -1.927 11.743 1.00 95.75 92 LEU A CA 1
ATOM 685 C C . LEU A 1 92 ? -4.475 -2.966 11.084 1.00 95.75 92 LEU A C 1
ATOM 687 O O . LEU A 1 92 ? -5.433 -3.419 11.706 1.00 95.75 92 LEU A O 1
ATOM 691 N N . ARG A 1 93 ? -4.150 -3.425 9.865 1.00 95.44 93 ARG A N 1
ATOM 692 C CA . ARG A 1 93 ? -4.882 -4.524 9.207 1.00 95.44 93 ARG A CA 1
ATOM 693 C C . ARG A 1 93 ? -4.881 -5.796 10.057 1.00 95.44 93 ARG A C 1
ATOM 695 O O . ARG A 1 93 ? -5.871 -6.523 10.056 1.00 95.44 93 ARG A O 1
ATOM 702 N N . ASN A 1 94 ? -3.776 -6.105 10.732 1.00 94.69 94 ASN A N 1
ATOM 703 C CA . ASN A 1 94 ? -3.684 -7.304 11.559 1.00 94.69 94 ASN A CA 1
ATOM 704 C C . ASN A 1 94 ? -4.512 -7.165 12.841 1.00 94.69 94 ASN A C 1
ATOM 706 O O . ASN A 1 94 ? -5.255 -8.092 13.149 1.00 94.69 94 ASN A O 1
ATOM 710 N N . THR A 1 95 ? -4.480 -6.010 13.513 1.00 94.88 95 THR A N 1
ATOM 711 C CA . THR A 1 95 ? -5.369 -5.709 14.645 1.00 94.88 95 THR A CA 1
ATOM 712 C C . THR A 1 95 ? -6.836 -5.861 14.245 1.00 94.88 95 THR A C 1
ATOM 714 O O . THR A 1 95 ? -7.541 -6.683 14.826 1.00 94.88 95 THR A O 1
ATOM 717 N N . LEU A 1 96 ? -7.270 -5.168 13.185 1.00 95.62 96 LEU A N 1
ATOM 718 C CA . LEU A 1 96 ? -8.658 -5.177 12.708 1.00 95.62 96 LEU A CA 1
ATOM 719 C C . LEU A 1 96 ? -9.189 -6.577 12.353 1.00 95.62 96 LEU A C 1
ATOM 721 O O . LEU A 1 96 ? -10.375 -6.835 12.525 1.00 95.62 96 LEU A O 1
ATOM 725 N N . VAL A 1 97 ? -8.336 -7.478 11.849 1.00 94.81 97 VAL A N 1
ATOM 726 C CA . VAL A 1 97 ? -8.758 -8.821 11.401 1.00 94.81 97 VAL A CA 1
ATOM 727 C C . VAL A 1 97 ? -8.548 -9.914 12.456 1.00 94.81 97 VAL A C 1
ATOM 729 O O . VAL A 1 97 ? -9.258 -10.917 12.421 1.00 94.81 97 VAL A O 1
ATOM 732 N N . HIS A 1 98 ? -7.585 -9.763 13.370 1.00 94.50 98 HIS A N 1
ATOM 733 C CA . HIS A 1 98 ? -7.165 -10.846 14.272 1.00 94.50 98 HIS A CA 1
ATOM 734 C C . HIS A 1 98 ? -7.260 -10.532 15.768 1.00 94.50 98 HIS A C 1
ATOM 736 O O . HIS A 1 98 ? -7.155 -11.471 16.548 1.00 94.50 98 HIS A O 1
ATOM 742 N N . HIS A 1 99 ? -7.428 -9.267 16.175 1.00 94.50 99 HIS A N 1
ATOM 743 C CA . HIS A 1 99 ? -7.388 -8.868 17.593 1.00 94.50 99 HIS A CA 1
ATOM 744 C C . HIS A 1 99 ? -8.505 -7.904 18.019 1.00 94.50 99 HIS A C 1
ATOM 746 O O . HIS A 1 99 ? -8.765 -7.775 19.207 1.00 94.50 99 HIS A O 1
ATOM 752 N N . PHE A 1 100 ? -9.194 -7.249 17.082 1.00 95.38 100 PHE A N 1
ATOM 753 C CA . PHE A 1 100 ? -10.225 -6.243 17.367 1.00 95.38 100 PHE A CA 1
ATOM 754 C C . PHE A 1 100 ? -11.349 -6.757 18.288 1.00 95.38 100 PHE A C 1
ATOM 756 O O . PHE A 1 100 ? -11.747 -6.075 19.227 1.00 95.38 100 PHE A O 1
ATOM 763 N N . ILE A 1 101 ? -11.816 -7.991 18.067 1.00 93.69 101 ILE A N 1
ATOM 764 C CA . ILE A 1 101 ? -12.846 -8.634 18.904 1.00 93.69 101 ILE A CA 1
ATOM 765 C C . ILE A 1 101 ? -12.311 -8.997 20.303 1.00 93.69 101 ILE A C 1
ATOM 767 O O . ILE A 1 101 ? -13.073 -8.993 21.263 1.00 93.69 101 ILE A O 1
ATOM 771 N N . ASP A 1 102 ? -11.008 -9.264 20.433 1.00 93.38 102 ASP A N 1
ATOM 772 C CA . ASP A 1 102 ? -10.361 -9.575 21.717 1.00 93.38 102 ASP A CA 1
ATOM 773 C C . ASP A 1 102 ? -10.012 -8.305 22.522 1.00 93.38 102 ASP A C 1
ATOM 775 O O . ASP A 1 102 ? -9.764 -8.376 23.725 1.00 93.38 102 ASP A O 1
ATOM 779 N N . GLN A 1 103 ? -9.954 -7.146 21.855 1.00 93.38 103 GLN A N 1
ATOM 780 C CA . GLN A 1 103 ? -9.545 -5.857 22.428 1.00 93.38 103 GLN A CA 1
ATOM 781 C C . GLN A 1 103 ? -10.722 -4.972 22.862 1.00 93.38 103 GLN A C 1
ATOM 783 O O . GLN A 1 103 ? -10.534 -4.094 23.706 1.00 93.38 103 GLN A O 1
ATOM 788 N N . HIS A 1 104 ? -11.931 -5.209 22.342 1.00 94.44 104 HIS A N 1
ATOM 789 C CA . HIS A 1 104 ? -13.126 -4.442 22.695 1.00 94.44 104 HIS A CA 1
ATOM 790 C C . HIS A 1 104 ? -14.212 -5.311 23.334 1.00 94.44 104 HIS A C 1
ATOM 792 O O . HIS A 1 104 ? -14.616 -6.336 22.789 1.00 94.44 104 HIS A O 1
ATOM 798 N N . ASP A 1 105 ? -14.765 -4.846 24.455 1.00 94.44 105 ASP A N 1
ATOM 799 C CA . ASP A 1 105 ? -15.969 -5.437 25.036 1.00 94.44 105 ASP A CA 1
ATOM 800 C C . ASP A 1 105 ? -17.215 -5.054 24.221 1.00 94.44 105 ASP A C 1
ATOM 802 O O . ASP A 1 105 ? -17.852 -4.026 24.449 1.00 94.44 105 ASP A O 1
ATOM 806 N N . LEU A 1 106 ? -17.580 -5.907 23.266 1.00 94.44 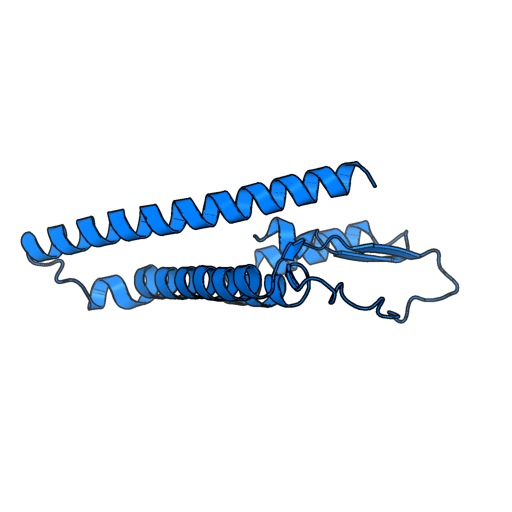106 LEU A N 1
ATOM 807 C CA . LEU A 1 106 ? -18.772 -5.724 22.435 1.00 94.44 106 LEU A CA 1
ATOM 808 C C . LEU A 1 106 ? -20.087 -6.122 23.142 1.00 94.44 106 LEU A C 1
ATOM 810 O O . LEU A 1 106 ? -21.146 -6.113 22.514 1.00 94.44 106 LEU A O 1
ATOM 814 N N . TRP A 1 107 ? -20.048 -6.464 24.438 1.00 95.38 107 TRP A N 1
ATOM 815 C CA . TRP A 1 107 ? -21.239 -6.778 25.237 1.00 95.38 107 TRP A CA 1
ATOM 816 C C . TRP A 1 107 ? -21.786 -5.568 26.008 1.00 95.38 107 TRP A C 1
ATOM 818 O O . TRP A 1 107 ? -22.913 -5.629 26.507 1.00 95.38 107 TRP A O 1
ATOM 828 N N . THR A 1 108 ? -21.043 -4.457 26.080 1.00 97.12 108 THR A N 1
ATOM 829 C CA . THR A 1 108 ? -21.499 -3.201 26.697 1.00 97.12 108 THR A CA 1
ATOM 830 C C . THR A 1 108 ? -21.661 -2.070 25.681 1.00 97.12 108 THR A C 1
ATOM 832 O O . THR A 1 108 ? -20.986 -2.001 24.657 1.00 97.12 108 THR A O 1
ATOM 835 N N . VAL A 1 109 ? -22.575 -1.137 25.973 1.00 97.19 109 VAL A N 1
ATOM 836 C CA . VAL A 1 109 ? -22.851 0.024 25.104 1.00 97.19 109 VAL A CA 1
ATOM 837 C C . VAL A 1 109 ? -21.625 0.933 24.971 1.00 97.19 109 VAL A C 1
ATOM 839 O O . VAL A 1 109 ? -21.357 1.444 23.885 1.00 97.19 109 VAL A O 1
ATOM 842 N N . ASP A 1 110 ? -20.868 1.118 26.053 1.00 96.88 110 ASP A N 1
ATOM 843 C CA . ASP A 1 110 ? -19.682 1.976 26.047 1.00 96.88 110 ASP A CA 1
ATOM 844 C C . ASP A 1 110 ? -18.470 1.293 25.392 1.00 96.88 110 ASP A C 1
ATOM 846 O O . ASP A 1 110 ? -17.728 1.961 24.673 1.00 96.88 110 ASP A O 1
ATOM 850 N N . GLY A 1 111 ? -18.314 -0.032 25.529 1.00 96.56 111 GLY A N 1
ATOM 851 C CA . GLY A 1 111 ? -17.313 -0.799 24.779 1.00 96.56 111 GLY A CA 1
ATOM 852 C C . GLY A 1 111 ? -17.593 -0.817 23.271 1.00 96.56 111 GLY A C 1
ATOM 853 O O . GLY A 1 111 ? -16.691 -0.553 22.476 1.00 96.56 111 GLY A O 1
ATOM 854 N N . CYS A 1 112 ? -18.859 -0.975 22.867 1.00 97.38 112 CYS A N 1
ATOM 855 C CA . CYS A 1 112 ? -19.295 -0.782 21.479 1.00 97.38 112 CYS A CA 1
ATOM 856 C C . CYS A 1 112 ? -19.048 0.644 20.955 1.00 97.38 112 CYS A C 1
ATOM 858 O O . CYS A 1 112 ? -18.673 0.801 19.793 1.00 97.38 112 CYS A O 1
ATOM 860 N N . ARG A 1 113 ? -19.220 1.688 21.784 1.00 97.44 113 ARG A N 1
ATOM 861 C CA . ARG A 1 113 ? -18.890 3.070 21.389 1.00 97.44 113 ARG A CA 1
ATOM 862 C C . ARG A 1 113 ? -17.385 3.242 21.173 1.00 97.44 113 ARG A C 1
ATOM 864 O O . ARG A 1 113 ? -16.988 3.734 20.124 1.00 97.44 113 ARG A O 1
ATOM 871 N N . ALA A 1 114 ? -16.557 2.771 22.106 1.00 96.62 114 ALA A N 1
ATOM 872 C CA . ALA A 1 114 ? -15.100 2.829 21.974 1.00 96.62 114 ALA A CA 1
ATOM 873 C C . ALA A 1 114 ? -14.601 2.083 20.720 1.00 96.62 114 ALA A C 1
ATOM 875 O O . ALA A 1 114 ? -13.772 2.606 19.979 1.00 96.62 114 ALA A O 1
ATOM 876 N N . ALA A 1 115 ? -15.168 0.906 20.433 1.00 97.19 115 ALA A N 1
ATOM 877 C CA . ALA A 1 115 ? -14.906 0.149 19.210 1.00 97.19 115 ALA A CA 1
ATOM 878 C C . ALA A 1 115 ? -15.291 0.929 17.935 1.00 97.19 115 ALA A C 1
ATOM 880 O O . ALA A 1 115 ? -14.561 0.903 16.945 1.00 97.19 115 ALA A O 1
ATOM 881 N N . GLN A 1 116 ? -16.418 1.651 17.945 1.00 97.38 116 GLN A N 1
ATOM 882 C CA 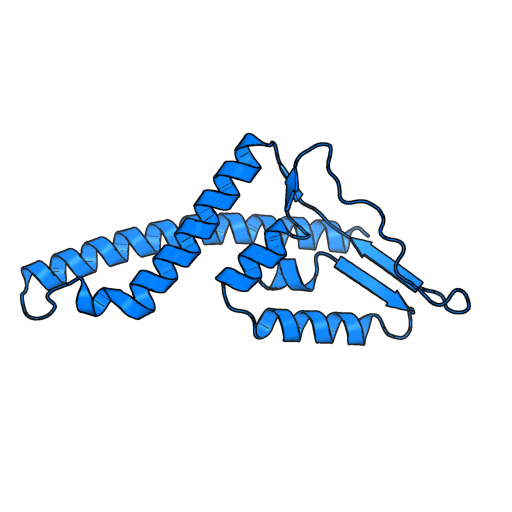. GLN A 1 116 ? -16.839 2.501 16.826 1.00 97.38 116 GLN A CA 1
ATOM 883 C C . GLN A 1 116 ? -15.884 3.691 16.609 1.00 97.38 116 GLN A C 1
ATOM 885 O O . GLN A 1 116 ? -15.528 3.986 15.465 1.00 97.38 116 GLN A O 1
ATOM 890 N N . ASP A 1 117 ? -15.450 4.351 17.684 1.00 97.00 117 ASP A N 1
ATOM 891 C CA . ASP A 1 117 ? -14.529 5.494 17.622 1.00 97.00 117 ASP A CA 1
ATOM 892 C C . ASP A 1 117 ? -13.123 5.066 17.143 1.00 97.00 117 ASP A C 1
ATOM 894 O O . ASP A 1 117 ? -12.487 5.763 16.339 1.00 97.00 117 ASP A O 1
ATOM 898 N N . GLU A 1 118 ? -12.656 3.876 17.546 1.00 96.19 118 GLU A N 1
ATOM 899 C CA . GLU A 1 118 ? -11.421 3.286 17.017 1.00 96.19 118 GLU A CA 1
ATOM 900 C C . GLU A 1 118 ? -11.558 2.894 15.537 1.00 96.19 118 GLU A C 1
ATOM 902 O O . GLU A 1 118 ? -10.668 3.208 14.747 1.00 96.19 118 GLU A O 1
ATOM 907 N N . LEU A 1 119 ? -12.686 2.311 15.106 1.00 97.31 119 LEU A N 1
ATOM 908 C CA . LEU A 1 119 ? -12.933 2.011 13.687 1.00 97.31 119 LEU A CA 1
ATOM 909 C C . LEU A 1 119 ? -12.956 3.268 12.806 1.00 97.31 119 LEU A C 1
ATOM 911 O O . LEU A 1 119 ? -12.408 3.244 11.702 1.00 97.31 119 LEU A O 1
ATOM 915 N N . GLY A 1 120 ? -13.535 4.378 13.276 1.00 97.62 120 GLY A N 1
ATOM 916 C CA . GLY A 1 120 ? -13.494 5.660 12.560 1.00 97.62 120 GLY A CA 1
ATOM 917 C C . GLY A 1 120 ? -12.070 6.219 12.440 1.00 97.62 120 GLY A C 1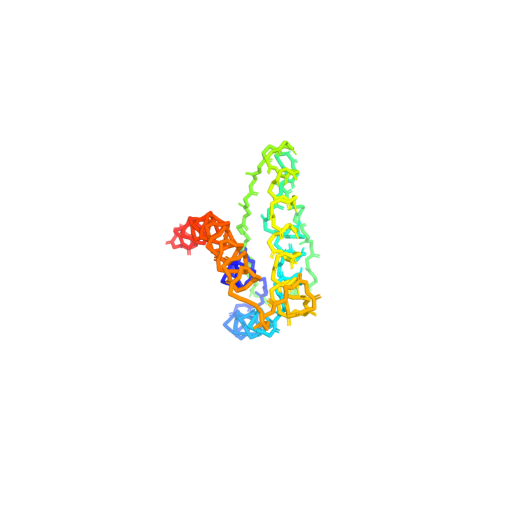
ATOM 918 O O . GLY A 1 120 ? -11.653 6.690 11.375 1.00 97.62 120 GLY A O 1
ATOM 919 N N . SER A 1 121 ? -11.284 6.085 13.509 1.00 95.81 121 SER A N 1
ATOM 920 C CA . SER A 1 121 ? -9.866 6.463 13.534 1.00 95.81 121 SER A CA 1
ATOM 921 C C . SER A 1 121 ? -9.029 5.588 12.590 1.00 95.81 121 SER A C 1
ATOM 923 O O . SER A 1 121 ? -8.209 6.095 11.821 1.00 95.81 121 SER A O 1
ATOM 925 N N . ALA A 1 122 ? -9.278 4.277 12.583 1.00 96.19 122 ALA A N 1
ATOM 926 C CA . ALA A 1 122 ? -8.641 3.311 11.699 1.00 96.19 122 ALA A CA 1
ATOM 927 C C . ALA A 1 122 ? -8.972 3.574 10.223 1.00 96.19 122 ALA A C 1
ATOM 929 O O . ALA A 1 122 ? -8.060 3.606 9.395 1.00 96.19 122 ALA A O 1
ATOM 930 N N . TYR A 1 123 ? -10.244 3.829 9.896 1.00 96.25 123 TYR A N 1
ATOM 931 C CA . TYR A 1 123 ? -10.675 4.198 8.544 1.00 96.25 123 TYR A CA 1
ATOM 932 C C . TYR A 1 123 ? -9.927 5.441 8.045 1.00 96.25 123 TYR A C 1
ATOM 934 O O . TYR A 1 123 ? -9.362 5.426 6.955 1.00 96.25 123 TYR A O 1
ATOM 942 N N . THR A 1 124 ? -9.839 6.481 8.881 1.00 95.69 124 THR A N 1
ATOM 943 C CA . THR A 1 124 ? -9.143 7.736 8.550 1.00 95.69 124 THR A CA 1
ATOM 944 C C . THR A 1 124 ? -7.659 7.510 8.229 1.00 95.69 124 THR A C 1
ATOM 946 O O . THR A 1 124 ? -7.138 8.092 7.279 1.00 95.69 124 THR A O 1
ATOM 949 N N . ARG A 1 125 ? -6.971 6.621 8.963 1.00 94.19 125 ARG A N 1
ATOM 950 C CA . ARG A 1 125 ? -5.577 6.233 8.659 1.00 94.19 125 ARG A CA 1
ATOM 951 C C . ARG A 1 125 ? -5.469 5.442 7.351 1.00 94.19 125 ARG A C 1
ATOM 953 O O . ARG A 1 125 ? -4.557 5.678 6.563 1.00 94.19 125 ARG A O 1
ATOM 960 N N . ILE A 1 126 ? -6.389 4.505 7.111 1.00 94.56 126 ILE A N 1
ATOM 961 C CA . ILE A 1 126 ? -6.416 3.687 5.888 1.00 94.56 126 ILE A CA 1
ATOM 962 C C . ILE A 1 126 ? -6.603 4.569 4.647 1.00 94.56 126 ILE A C 1
ATOM 964 O O . ILE A 1 126 ? -5.886 4.377 3.668 1.00 94.56 126 ILE A O 1
ATOM 968 N N . ASP A 1 127 ? -7.509 5.546 4.707 1.00 94.88 127 ASP A N 1
ATOM 969 C CA . ASP A 1 127 ? -7.809 6.489 3.623 1.00 94.88 127 ASP A CA 1
ATOM 970 C C . ASP A 1 127 ? -6.581 7.339 3.241 1.00 94.88 127 ASP A C 1
ATOM 972 O O . ASP A 1 127 ? -6.174 7.374 2.079 1.00 94.88 127 ASP A O 1
ATOM 976 N N . GLN A 1 128 ? -5.886 7.906 4.237 1.00 92.25 128 GLN A N 1
ATOM 977 C CA . GLN A 1 128 ? -4.652 8.681 4.039 1.00 92.25 128 GLN A CA 1
ATOM 978 C C . GLN A 1 128 ? -3.550 7.874 3.328 1.00 92.25 128 GLN A C 1
ATOM 980 O O . GLN A 1 128 ? -2.947 8.349 2.361 1.00 92.25 128 GLN A O 1
ATOM 985 N N . HIS A 1 129 ? -3.295 6.638 3.770 1.00 91.75 129 HIS A N 1
ATOM 986 C CA . HIS A 1 129 ? -2.302 5.775 3.125 1.00 91.75 129 HIS A CA 1
ATOM 987 C C . HIS A 1 129 ? -2.779 5.253 1.758 1.00 91.75 129 HIS A C 1
ATOM 989 O O . HIS A 1 129 ? -1.958 5.046 0.861 1.00 91.75 129 HIS A O 1
ATOM 995 N N . PHE A 1 130 ? -4.087 5.049 1.565 1.00 92.12 130 PHE A N 1
ATOM 996 C CA . PHE A 1 130 ? -4.662 4.670 0.274 1.00 92.12 130 PHE A CA 1
ATOM 997 C C . PHE A 1 130 ? -4.450 5.766 -0.774 1.00 92.12 130 PHE A C 1
ATOM 999 O O . PHE A 1 130 ? -3.973 5.458 -1.865 1.00 92.12 130 PHE A O 1
ATOM 1006 N N . GLU A 1 131 ? -4.717 7.029 -0.436 1.00 94.06 131 GLU A N 1
ATOM 1007 C CA . GLU A 1 131 ? -4.519 8.169 -1.338 1.00 94.06 131 GLU A CA 1
ATOM 1008 C C . GLU A 1 131 ? -3.049 8.352 -1.741 1.00 94.06 131 GLU A C 1
ATOM 1010 O O . GLU A 1 131 ? -2.739 8.474 -2.930 1.00 94.06 131 GLU A O 1
ATOM 1015 N N . GLN A 1 132 ? -2.116 8.248 -0.788 1.00 91.19 132 GLN A N 1
ATOM 1016 C CA . GLN A 1 132 ? -0.677 8.245 -1.080 1.00 91.19 132 GLN A CA 1
ATOM 1017 C C . GLN A 1 132 ? -0.302 7.123 -2.070 1.00 91.19 132 GLN A C 1
ATOM 1019 O O . GLN A 1 132 ? 0.365 7.358 -3.081 1.00 91.19 132 GLN A O 1
ATOM 1024 N N . LEU A 1 133 ? -0.777 5.898 -1.818 1.00 92.56 133 LEU A N 1
ATOM 1025 C CA . LEU A 1 133 ? -0.535 4.729 -2.671 1.00 92.56 133 LEU A CA 1
ATOM 1026 C C . LEU A 1 133 ? -1.288 4.767 -4.013 1.00 92.56 133 LEU A C 1
ATOM 1028 O O . LEU A 1 133 ? -0.933 3.991 -4.912 1.00 92.56 133 LEU A O 1
ATOM 1032 N N . ARG A 1 134 ? -2.321 5.610 -4.145 1.00 92.88 134 ARG A N 1
ATOM 1033 C CA . ARG A 1 134 ? -3.040 5.890 -5.393 1.00 92.88 134 ARG A CA 1
ATOM 1034 C C . ARG A 1 134 ? -2.240 6.854 -6.258 1.00 92.88 134 ARG A C 1
ATOM 1036 O O . ARG A 1 134 ? -1.896 6.474 -7.373 1.00 92.88 134 ARG A O 1
ATOM 1043 N N . GLY A 1 135 ? -1.846 8.013 -5.727 1.00 92.75 135 GLY A N 1
ATOM 1044 C CA . GLY A 1 135 ? -1.036 8.991 -6.464 1.00 92.75 135 GLY A CA 1
ATOM 1045 C C . GLY A 1 135 ? 0.272 8.393 -7.000 1.00 92.75 135 GLY A C 1
ATOM 1046 O O . GLY A 1 135 ? 0.649 8.630 -8.145 1.00 92.75 135 GLY A O 1
ATOM 1047 N N . TRP A 1 136 ? 0.922 7.512 -6.230 1.00 92.94 136 TRP A N 1
ATOM 1048 C CA . TRP A 1 136 ? 2.092 6.753 -6.696 1.00 92.94 136 TRP A CA 1
ATOM 1049 C C . TRP A 1 136 ? 1.783 5.813 -7.872 1.00 92.94 136 TRP A C 1
ATOM 1051 O O . TRP A 1 136 ? 2.566 5.722 -8.818 1.00 92.94 136 TRP A O 1
ATOM 1061 N N . ALA A 1 137 ? 0.642 5.116 -7.839 1.00 91.56 137 ALA A N 1
ATOM 1062 C CA . ALA A 1 137 ? 0.222 4.239 -8.931 1.00 91.56 137 ALA A CA 1
ATOM 1063 C C . ALA A 1 137 ? -0.146 5.034 -10.195 1.00 91.56 137 ALA A C 1
ATOM 1065 O O . ALA A 1 137 ? 0.154 4.587 -11.300 1.00 91.56 137 ALA A O 1
ATOM 1066 N N . GLU A 1 138 ? -0.749 6.212 -10.032 1.00 92.38 138 GLU A N 1
ATOM 1067 C CA . GLU A 1 138 ? -1.110 7.118 -11.124 1.00 92.38 138 GLU A CA 1
ATOM 1068 C C . GLU A 1 138 ? 0.132 7.737 -11.779 1.00 92.38 138 GLU A C 1
ATOM 107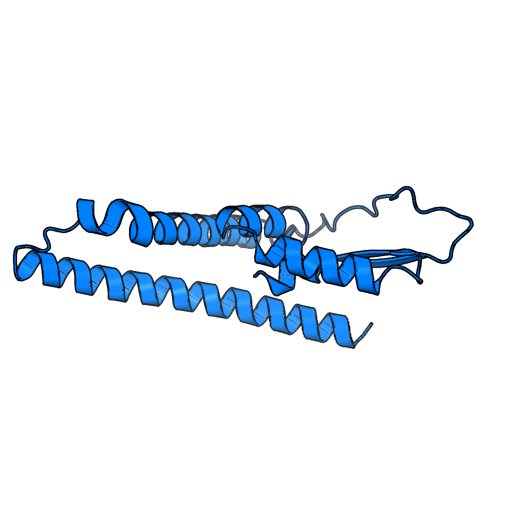0 O O . GLU A 1 138 ? 0.262 7.661 -13.000 1.00 92.38 138 GLU A O 1
ATOM 1075 N N . HIS A 1 139 ? 1.095 8.249 -11.002 1.00 89.25 139 HIS A N 1
ATOM 1076 C CA . HIS A 1 139 ? 2.375 8.740 -11.534 1.00 89.25 139 HIS A CA 1
ATOM 1077 C C . HIS A 1 139 ? 3.170 7.636 -12.249 1.00 89.25 139 HIS A C 1
ATOM 1079 O O . HIS A 1 139 ? 3.708 7.862 -13.333 1.00 89.25 139 HIS A O 1
ATOM 1085 N N . MET A 1 140 ? 3.213 6.422 -11.685 1.00 90.50 140 MET A N 1
ATOM 1086 C CA . MET A 1 140 ? 3.855 5.276 -12.336 1.00 90.50 140 MET A CA 1
ATOM 1087 C C . MET A 1 140 ? 3.160 4.919 -13.658 1.00 90.50 140 MET A C 1
ATOM 1089 O O . MET A 1 140 ? 3.842 4.674 -14.650 1.00 90.50 140 MET A O 1
ATOM 1093 N N . ASP A 1 141 ? 1.824 4.895 -13.706 1.00 88.19 141 ASP A N 1
ATOM 1094 C CA . ASP A 1 141 ? 1.103 4.570 -14.940 1.00 88.19 141 ASP A CA 1
ATOM 1095 C C . ASP A 1 141 ? 1.214 5.676 -16.000 1.00 88.19 141 ASP A C 1
ATOM 1097 O O . ASP A 1 141 ? 1.277 5.367 -17.186 1.00 88.19 141 ASP A O 1
ATOM 1101 N N . GLN A 1 142 ? 1.312 6.946 -15.594 1.00 88.25 142 GLN A N 1
ATOM 1102 C CA . GLN A 1 142 ? 1.629 8.063 -16.490 1.00 88.25 142 GLN A CA 1
ATOM 1103 C C . GLN A 1 142 ? 3.028 7.905 -17.098 1.00 88.25 142 GLN A C 1
ATOM 1105 O O . GLN A 1 142 ? 3.155 7.921 -18.321 1.00 88.25 142 GLN A O 1
ATOM 1110 N N . ALA A 1 143 ? 4.062 7.666 -16.282 1.00 85.25 143 ALA A N 1
ATOM 1111 C CA . ALA A 1 143 ? 5.423 7.423 -16.769 1.00 85.25 143 ALA A CA 1
ATOM 1112 C C . ALA A 1 143 ? 5.483 6.221 -17.735 1.00 85.25 143 ALA A C 1
ATOM 1114 O O . ALA A 1 143 ? 6.074 6.306 -18.807 1.00 85.25 143 ALA A O 1
ATOM 1115 N N . ARG A 1 144 ? 4.773 5.133 -17.407 1.00 82.00 144 ARG A N 1
ATOM 1116 C CA . ARG A 1 144 ? 4.649 3.905 -18.218 1.00 82.00 144 ARG A CA 1
ATOM 1117 C C . ARG A 1 144 ? 3.845 4.080 -19.524 1.00 82.00 144 ARG A C 1
ATOM 1119 O O . ARG A 1 144 ? 3.765 3.139 -20.307 1.00 82.00 144 ARG A O 1
ATOM 1126 N N . ARG A 1 145 ? 3.202 5.231 -19.753 1.00 81.38 145 ARG A N 1
ATOM 1127 C CA . ARG A 1 145 ? 2.533 5.592 -21.025 1.00 81.38 145 ARG A CA 1
ATOM 1128 C C . ARG A 1 145 ? 3.373 6.529 -21.902 1.00 81.38 145 ARG A C 1
ATOM 1130 O O . ARG A 1 145 ? 2.945 6.844 -23.008 1.00 81.38 145 ARG A O 1
ATOM 1137 N N . LEU A 1 146 ? 4.509 7.008 -21.393 1.00 75.62 146 LEU A N 1
ATOM 1138 C CA . LEU A 1 146 ? 5.431 7.925 -22.077 1.00 75.62 146 LEU A CA 1
ATOM 1139 C C . LEU A 1 146 ? 6.726 7.229 -22.542 1.00 75.62 146 LEU A C 1
ATOM 1141 O O . LEU A 1 146 ? 7.583 7.889 -23.128 1.00 75.62 146 LEU A O 1
ATOM 1145 N N . ALA A 1 147 ? 6.847 5.926 -22.275 1.00 60.75 147 ALA A N 1
ATOM 1146 C CA . ALA A 1 147 ? 7.928 5.029 -22.683 1.00 60.75 147 ALA A CA 1
ATOM 1147 C C . ALA A 1 147 ? 7.379 3.923 -23.599 1.00 60.75 147 ALA A C 1
ATOM 1149 O O . ALA A 1 147 ? 8.123 3.528 -24.520 1.00 60.75 147 ALA A O 1
#

pLDDT: mean 89.22, std 10.26, range [51.78, 97.62]

Radius of gyration: 19.52 Å; chains: 1; bounding box: 45×26×56 Å

Sequence (147 aa):
MKAIVAHHEISGPAHSLEAIRAARIEDAATKTLGTLVGQLFGSYVVTDGNGGEERDDDLPGDVISFRTRVQLSLSAQDYAKTQADLKDLVSLRNTLVHHFIDQHDLWTVDGCRAAQDELGSAYTRIDQHFEQLRGWAEHMDQARRLA